Protein AF-A0A7X7LDG8-F1 (afdb_monomer)

Nearest PDB structures (foldseek):
  4qdj-assembly1_A  TM=3.903E-01  e=1.400E+00  Synechocystis sp. PCC 6803 substr. Kazusa
  4qdk-assembly2_B-2  TM=3.865E-01  e=1.494E+00  Synechocystis sp. PCC 6803 substr. Kazusa
  7d8u-assembly2_B  TM=3.792E-01  e=1.494E+00  African swine fever virus
  5krv-assembly1_A  TM=4.717E-01  e=3.949E+00  Vibrio vulnificus CMCP6
  3ann-assembly1_A  TM=4.545E-01  e=9.785E+00  Escherichia coli K-12

Sequence (141 aa):
MTSRERILAALNHRQPDRVPVDVGTQASQFCSPETFDELYAPYYRRLTGWIHAHTGWRTFKHSCGAVEPLITRFITAGFDVLNPVQCSAAGMEPRMLKQRYGDRLTFWGGGFVFNAVHNVQATTPVENIVAMIDAVKEFNA

Foldseek 3Di:
DDPVVQVVCVVVVHHGPDDPDQQADQEGGPDDLVCCVPPPLVVLLVVLVVCVVPHPDAAEDEHDADCVVCVVSCLVSNHAEYPAQPCSGPPSPPVVCCVPCVVRHHHHHDDDDLDDDPDDPPPNDVVVVVVSVVVVVVVVD

Solvent-accessible surface area (backbone atoms only — not comparable to full-atom values): 8186 Å² total; per-residue (Å²): 122,54,79,68,51,32,55,53,26,51,78,67,79,36,90,44,93,68,75,90,60,59,48,27,35,62,74,40,49,76,59,55,66,64,56,41,55,72,74,44,38,63,59,41,31,56,51,36,49,50,44,53,74,76,41,96,63,83,42,68,44,64,32,49,30,10,41,55,91,43,47,69,55,43,43,75,21,50,30,43,28,40,26,50,40,38,52,88,14,46,78,35,47,64,69,60,50,45,73,76,39,48,93,65,34,46,82,43,72,56,74,88,75,91,62,74,89,86,60,78,54,95,81,59,61,67,64,61,58,50,51,53,53,51,54,55,52,60,76,74,108

pLDDT: mean 82.65, std 14.96, range [44.28, 98.12]

Secondary structure (DSSP, 8-state):
--HHHHHHHHHTT---S------B-SSSBSS-HHHHHHHTHHHHHHHHHHHHHH-S---EEE--S--HHHHHHHHHTT--EEE---TTSTT--HHHHHHHHTTT-EE-------S-SS---TTS-HHHHHHHHHHHHHHT-

Structure (mmCIF, N/CA/C/O backbone):
data_AF-A0A7X7LDG8-F1
#
_entry.id   AF-A0A7X7LDG8-F1
#
loop_
_atom_site.group_PDB
_atom_site.id
_atom_site.type_symbol
_atom_site.label_atom_id
_atom_site.label_alt_id
_atom_site.label_comp_id
_atom_site.label_asym_id
_atom_site.label_entity_id
_atom_site.label_seq_id
_atom_site.pdbx_PDB_ins_code
_atom_site.Cartn_x
_atom_site.Cartn_y
_atom_site.Cartn_z
_atom_site.occupancy
_atom_site.B_iso_or_equiv
_atom_site.auth_seq_id
_atom_site.auth_comp_id
_atom_site.auth_asym_id
_atom_site.auth_atom_id
_atom_site.pdbx_PDB_model_num
ATOM 1 N N . MET A 1 1 ? -11.843 19.856 -8.883 1.00 72.25 1 MET A N 1
ATOM 2 C CA . MET A 1 1 ? -11.290 19.650 -10.235 1.00 72.25 1 MET A CA 1
ATOM 3 C C . MET A 1 1 ? -11.960 18.457 -10.910 1.00 72.25 1 MET A C 1
ATOM 5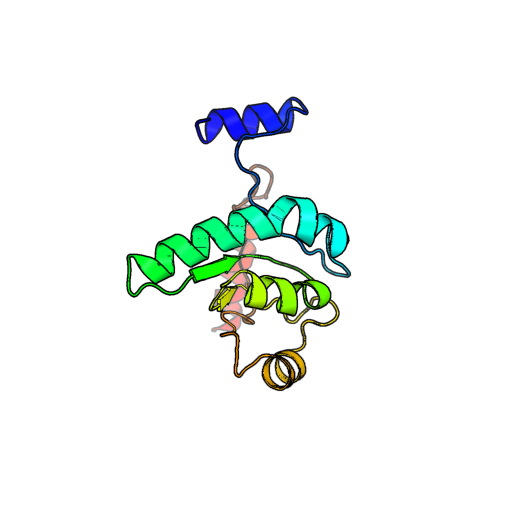 O O . MET A 1 1 ? -12.351 17.502 -10.240 1.00 72.25 1 MET A O 1
ATOM 9 N N . THR A 1 2 ? -12.101 18.487 -12.230 1.00 62.66 2 THR A N 1
ATOM 10 C CA . THR A 1 2 ? -12.438 17.331 -13.078 1.00 62.66 2 THR A CA 1
ATOM 11 C C . THR A 1 2 ? -11.206 16.443 -13.310 1.00 62.66 2 THR A C 1
ATOM 13 O O . THR A 1 2 ? -10.077 16.845 -13.028 1.00 62.66 2 THR A O 1
ATOM 16 N N . SER A 1 3 ? -11.376 15.217 -13.823 1.00 44.28 3 SER A N 1
ATOM 17 C CA . SER A 1 3 ? -10.234 14.324 -14.112 1.00 44.28 3 SER A CA 1
ATOM 18 C C . SER A 1 3 ? -9.238 14.941 -15.104 1.00 44.28 3 SER A C 1
ATOM 20 O O . SER A 1 3 ? -8.031 14.818 -14.915 1.00 44.28 3 SER A O 1
ATOM 22 N N . ARG A 1 4 ? -9.731 15.682 -16.109 1.00 50.16 4 ARG A N 1
ATOM 23 C CA . ARG A 1 4 ? -8.894 16.418 -17.069 1.00 50.16 4 ARG A CA 1
ATOM 24 C C . ARG A 1 4 ? -8.129 17.563 -16.403 1.00 50.16 4 ARG A C 1
ATOM 26 O O . ARG A 1 4 ? -6.939 17.725 -16.647 1.00 50.16 4 ARG A O 1
ATOM 33 N N . GLU A 1 5 ? -8.788 18.328 -15.534 1.00 59.81 5 GLU A N 1
ATOM 34 C CA . GLU A 1 5 ? -8.156 19.424 -14.784 1.00 59.81 5 GLU A CA 1
ATOM 35 C C . GLU A 1 5 ? -7.034 18.940 -13.862 1.00 59.81 5 GLU A C 1
ATOM 37 O O . GLU A 1 5 ? -6.018 19.617 -13.748 1.00 59.81 5 GLU A O 1
ATOM 42 N N . ARG A 1 6 ? -7.173 17.757 -13.249 1.00 65.38 6 ARG A N 1
ATOM 43 C CA . ARG A 1 6 ? -6.124 17.172 -12.396 1.00 65.38 6 ARG A CA 1
ATOM 44 C C . ARG A 1 6 ? -4.859 16.818 -13.175 1.00 65.38 6 ARG A C 1
ATOM 46 O O . ARG A 1 6 ? -3.767 17.145 -12.722 1.00 65.38 6 ARG A O 1
ATOM 53 N N . ILE A 1 7 ? -5.001 16.188 -14.346 1.00 46.97 7 ILE A N 1
ATOM 54 C CA . ILE A 1 7 ? -3.861 15.849 -15.218 1.00 46.97 7 ILE A CA 1
ATOM 55 C C . ILE A 1 7 ? -3.150 17.130 -15.665 1.00 46.97 7 ILE A C 1
ATOM 57 O O . ILE A 1 7 ? -1.929 17.228 -15.585 1.00 46.97 7 ILE A O 1
ATOM 61 N N . LEU A 1 8 ? -3.919 18.143 -16.071 1.00 50.56 8 LEU A N 1
ATOM 62 C CA . LEU A 1 8 ? -3.365 19.434 -16.468 1.00 50.56 8 LEU A CA 1
ATOM 63 C C . LEU A 1 8 ? -2.687 20.160 -15.300 1.00 50.56 8 LEU A C 1
ATOM 65 O O . LEU A 1 8 ? -1.651 20.780 -15.510 1.00 50.56 8 LEU A O 1
ATOM 69 N N . ALA A 1 9 ? -3.219 20.080 -14.079 1.00 62.66 9 ALA A N 1
ATOM 70 C CA . ALA A 1 9 ? -2.573 20.653 -12.900 1.00 62.66 9 ALA A CA 1
ATOM 71 C C . ALA A 1 9 ? -1.204 20.000 -12.644 1.00 62.66 9 ALA A C 1
ATOM 73 O O . ALA A 1 9 ? -0.210 20.718 -12.550 1.00 62.66 9 ALA A O 1
ATOM 74 N N . ALA A 1 10 ? -1.137 18.663 -12.644 1.00 51.12 10 ALA A N 1
ATOM 75 C CA . ALA A 1 10 ? 0.105 17.919 -12.439 1.00 51.12 10 ALA A CA 1
ATOM 76 C C . ALA A 1 10 ? 1.168 18.229 -13.512 1.00 51.12 10 ALA A C 1
ATOM 78 O O . ALA A 1 10 ? 2.310 18.526 -13.167 1.00 51.12 10 ALA A O 1
ATOM 79 N N . LEU A 1 11 ? 0.789 18.240 -14.798 1.00 46.72 11 LEU A N 1
ATOM 80 C CA . LEU A 1 11 ? 1.694 18.576 -15.911 1.00 46.72 11 LEU A CA 1
ATOM 81 C C . LEU A 1 11 ? 2.220 20.015 -15.849 1.00 46.72 11 LEU A C 1
ATOM 83 O O . LEU A 1 11 ? 3.314 20.292 -16.322 1.00 46.72 11 LEU A O 1
ATOM 87 N N . ASN A 1 12 ? 1.451 20.929 -15.258 1.00 69.81 12 ASN A N 1
ATOM 88 C CA . ASN A 1 12 ? 1.849 22.323 -15.070 1.00 69.81 12 ASN A CA 1
ATOM 89 C C . ASN A 1 12 ? 2.511 22.577 -13.704 1.00 69.81 12 ASN A C 1
ATOM 91 O O . ASN A 1 12 ? 2.566 23.728 -13.269 1.00 69.81 12 ASN A O 1
ATOM 95 N N . HIS A 1 13 ? 2.974 21.529 -13.015 1.00 68.31 13 HIS A N 1
ATOM 96 C CA . HIS A 1 13 ? 3.605 21.609 -11.692 1.00 68.31 13 HIS A CA 1
ATOM 97 C C . HIS A 1 13 ? 2.741 22.317 -10.628 1.00 68.31 13 HIS A C 1
ATOM 99 O O . HIS A 1 13 ? 3.255 22.988 -9.735 1.00 68.31 13 HIS A O 1
ATOM 105 N N . ARG A 1 14 ? 1.412 22.171 -10.707 1.00 69.00 14 ARG A N 1
ATOM 106 C CA . ARG A 1 14 ? 0.447 22.676 -9.715 1.00 69.00 14 ARG A CA 1
ATOM 107 C C . ARG A 1 14 ? -0.183 21.507 -8.963 1.00 69.00 14 ARG A C 1
ATOM 109 O O . ARG A 1 14 ? -0.486 20.474 -9.556 1.00 69.00 14 ARG A O 1
ATOM 116 N N . GLN A 1 15 ? -0.419 21.675 -7.663 1.00 58.84 15 GLN A N 1
ATOM 117 C CA . GLN A 1 15 ? -0.983 20.620 -6.820 1.00 58.84 15 GLN A CA 1
ATOM 118 C C . GLN A 1 15 ? -2.449 20.329 -7.211 1.00 58.84 15 GLN A C 1
ATOM 120 O O . GLN A 1 15 ? -3.281 21.240 -7.152 1.00 58.84 15 GLN A O 1
ATOM 125 N N . PRO A 1 16 ? -2.796 19.095 -7.627 1.00 64.44 16 PRO A N 1
ATOM 126 C CA . PRO A 1 16 ? -4.179 18.732 -7.913 1.00 64.44 16 PRO A CA 1
ATOM 127 C C . PRO A 1 16 ? -4.991 18.578 -6.618 1.00 64.44 16 PRO A C 1
ATOM 129 O O . PRO A 1 16 ? -4.453 18.263 -5.559 1.00 64.44 16 PRO A O 1
ATOM 132 N N . ASP A 1 17 ? -6.314 18.729 -6.711 1.00 65.50 17 ASP A N 1
ATOM 133 C CA . ASP A 1 17 ? -7.249 18.569 -5.580 1.00 65.50 17 ASP A CA 1
ATOM 134 C C . ASP A 1 17 ? -7.370 17.116 -5.074 1.00 65.50 17 ASP A C 1
ATOM 136 O O . ASP A 1 17 ? -7.965 16.868 -4.026 1.00 65.50 17 ASP A O 1
ATOM 140 N N . ARG A 1 18 ? -6.844 16.149 -5.837 1.00 50.69 18 ARG A N 1
ATOM 141 C CA . ARG A 1 18 ? -6.688 14.742 -5.461 1.00 50.69 18 ARG A CA 1
ATOM 142 C C . ARG A 1 18 ? -5.426 14.190 -6.109 1.00 50.69 18 ARG A C 1
ATOM 144 O O . ARG A 1 18 ? -5.253 14.306 -7.320 1.00 50.69 18 ARG A O 1
ATOM 151 N N . VAL A 1 19 ? -4.598 13.532 -5.311 1.00 53.19 19 VAL A N 1
ATOM 152 C CA . VAL A 1 19 ? -3.467 12.731 -5.783 1.00 53.19 19 VAL A CA 1
ATOM 153 C C . VAL A 1 19 ? -3.908 11.264 -5.721 1.00 53.19 19 VAL A C 1
ATOM 155 O O . VAL A 1 19 ? -4.391 10.841 -4.670 1.00 53.19 19 VAL A O 1
ATOM 158 N N . PRO A 1 20 ? -3.829 10.473 -6.804 1.00 51.34 20 PRO A N 1
ATOM 159 C CA . PRO A 1 20 ? -3.872 9.021 -6.681 1.00 51.34 20 PRO A CA 1
ATOM 160 C C . PRO A 1 20 ? -2.569 8.588 -6.000 1.00 51.34 20 PRO A C 1
ATOM 162 O O . PRO A 1 20 ? -1.493 8.723 -6.573 1.00 51.34 20 PRO A O 1
ATOM 165 N N . VAL A 1 21 ? -2.657 8.183 -4.733 1.00 67.19 21 VAL A N 1
ATOM 166 C CA . VAL A 1 21 ? -1.469 7.997 -3.889 1.00 67.19 21 VAL A CA 1
ATOM 167 C C . VAL A 1 21 ? -1.128 6.518 -3.786 1.00 67.19 21 VAL A C 1
ATOM 169 O O . VAL A 1 21 ? -1.520 5.853 -2.822 1.00 67.19 21 VAL A O 1
ATOM 172 N N . ASP A 1 22 ? -0.369 6.010 -4.749 1.00 82.44 22 ASP A N 1
ATOM 173 C CA . ASP A 1 22 ? 0.610 4.991 -4.382 1.00 82.44 22 ASP A CA 1
ATOM 174 C C . ASP A 1 22 ? 1.610 5.651 -3.433 1.00 82.44 22 ASP A C 1
ATOM 176 O O . ASP A 1 22 ? 2.031 6.785 -3.653 1.00 82.44 22 ASP A O 1
ATOM 180 N N . VAL A 1 23 ? 1.933 4.972 -2.336 1.00 86.81 23 VAL A N 1
ATOM 181 C CA . VAL A 1 23 ? 2.879 5.445 -1.313 1.00 86.81 23 VAL A CA 1
ATOM 182 C C . VAL A 1 23 ? 4.151 4.597 -1.278 1.00 86.81 23 VAL A C 1
ATOM 184 O O . VAL A 1 23 ? 4.966 4.790 -0.382 1.00 86.81 23 VAL A O 1
ATOM 187 N N . GLY A 1 24 ? 4.337 3.686 -2.240 1.00 87.56 24 GLY A N 1
ATOM 188 C CA . GLY A 1 24 ? 5.456 2.748 -2.299 1.00 87.56 24 GLY A CA 1
ATOM 189 C C . GLY A 1 24 ? 6.137 2.666 -3.666 1.00 87.56 24 GLY A C 1
ATOM 190 O O . GLY A 1 24 ? 5.510 2.774 -4.715 1.00 87.56 24 GLY A O 1
ATOM 191 N N . THR A 1 25 ? 7.440 2.406 -3.628 1.00 88.69 25 THR A N 1
ATOM 192 C CA . THR A 1 25 ? 8.306 1.991 -4.744 1.00 88.69 25 THR A CA 1
ATOM 193 C C . THR A 1 25 ? 8.696 0.524 -4.574 1.00 88.69 25 THR A C 1
ATOM 195 O O . THR A 1 25 ? 8.286 -0.120 -3.615 1.00 88.69 25 THR A O 1
ATOM 198 N N . GLN A 1 26 ? 9.550 -0.022 -5.441 1.00 89.31 26 GLN A N 1
ATOM 199 C CA . GLN A 1 26 ? 10.058 -1.385 -5.258 1.00 89.31 26 GLN A CA 1
ATOM 200 C C . GLN A 1 26 ? 10.821 -1.585 -3.931 1.00 89.31 26 GLN A C 1
ATOM 202 O O . GLN A 1 26 ? 10.777 -2.678 -3.368 1.00 89.31 26 GLN A O 1
ATOM 207 N N . ALA A 1 27 ? 11.518 -0.554 -3.439 1.00 92.81 27 ALA A N 1
ATOM 208 C CA . ALA A 1 27 ? 12.456 -0.672 -2.318 1.00 92.81 27 ALA A CA 1
ATOM 209 C C . ALA A 1 27 ? 12.029 0.086 -1.050 1.00 92.81 27 ALA A C 1
ATOM 211 O O . ALA A 1 27 ? 12.421 -0.298 0.048 1.00 92.81 27 ALA A O 1
ATOM 212 N N . SER A 1 28 ? 11.242 1.157 -1.176 1.00 92.25 28 SER A N 1
ATOM 213 C CA . SER A 1 28 ? 10.790 1.959 -0.033 1.00 92.25 28 SER A CA 1
ATOM 214 C C . SER A 1 28 ? 9.476 2.690 -0.297 1.00 92.25 28 SER A C 1
ATOM 216 O O . SER A 1 28 ? 9.017 2.805 -1.429 1.00 92.25 28 SER A O 1
ATOM 218 N N . GLN A 1 29 ? 8.925 3.283 0.751 1.00 90.00 29 GLN A N 1
ATOM 219 C CA . GLN A 1 29 ? 7.865 4.289 0.690 1.00 90.00 29 GLN A CA 1
ATOM 220 C C . GLN A 1 29 ? 8.310 5.609 0.021 1.00 90.00 29 GLN A C 1
ATOM 222 O O . GLN A 1 29 ? 9.492 5.957 0.072 1.00 90.00 29 GLN A O 1
ATOM 227 N N . PHE A 1 30 ? 7.368 6.351 -0.580 1.00 86.00 30 PHE A N 1
ATOM 228 C CA . PHE A 1 30 ? 7.602 7.672 -1.201 1.00 86.00 30 PHE A CA 1
ATOM 229 C C . PHE A 1 30 ? 7.723 8.817 -0.195 1.00 86.00 30 PHE A C 1
ATOM 231 O O . PHE A 1 30 ? 8.314 9.851 -0.499 1.00 86.00 30 PHE A O 1
ATOM 238 N N . CYS A 1 31 ? 7.129 8.662 0.983 1.00 82.62 31 CYS A N 1
ATOM 239 C CA . CYS A 1 31 ? 7.191 9.647 2.048 1.00 82.62 31 CYS A CA 1
ATOM 240 C C . CYS A 1 31 ? 7.593 8.974 3.353 1.00 82.62 31 CYS A C 1
ATOM 242 O O . CYS A 1 31 ? 7.388 7.772 3.530 1.00 82.62 31 CYS A O 1
ATOM 244 N N . SER A 1 32 ? 8.140 9.753 4.283 1.00 88.88 32 SER A N 1
ATOM 245 C CA . SER A 1 32 ? 8.380 9.234 5.623 1.00 88.88 32 SER A CA 1
ATOM 246 C C . SER A 1 32 ? 7.048 8.892 6.308 1.00 88.88 32 SER A C 1
ATOM 248 O O . SER A 1 32 ? 5.994 9.427 5.929 1.00 88.88 32 SER A O 1
ATOM 250 N N . PRO A 1 33 ? 7.059 8.023 7.328 1.00 92.44 33 PRO A N 1
ATOM 251 C CA . PRO A 1 33 ? 5.847 7.714 8.069 1.00 92.44 33 PRO A CA 1
ATOM 252 C C . PRO A 1 33 ? 5.257 8.941 8.782 1.00 92.44 33 PRO A C 1
ATOM 254 O O . PRO A 1 33 ? 4.041 9.059 8.884 1.00 92.44 33 PRO A O 1
ATOM 257 N N . GLU A 1 34 ? 6.094 9.890 9.198 1.00 91.88 34 GLU A N 1
ATOM 258 C CA . GLU A 1 34 ? 5.680 11.159 9.812 1.00 91.88 34 GLU A CA 1
ATOM 259 C C . GLU A 1 34 ? 4.965 12.047 8.788 1.00 91.88 34 GLU A C 1
ATOM 261 O O . GLU A 1 34 ? 3.876 12.550 9.048 1.00 91.88 34 GLU A O 1
ATOM 266 N N . THR A 1 35 ? 5.511 12.147 7.570 1.00 86.31 35 THR A N 1
ATOM 267 C CA . THR A 1 35 ? 4.843 12.853 6.465 1.00 86.31 35 THR A CA 1
ATOM 268 C C . THR A 1 35 ? 3.489 12.211 6.143 1.00 86.31 35 THR A C 1
ATOM 270 O O . THR A 1 35 ? 2.520 12.909 5.835 1.00 86.31 35 THR A O 1
ATOM 273 N N . PHE A 1 36 ? 3.390 10.878 6.232 1.00 89.81 36 PHE A N 1
ATOM 274 C CA . PHE A 1 36 ? 2.112 10.185 6.083 1.00 89.81 36 PHE A CA 1
ATOM 275 C C . PHE A 1 36 ? 1.106 10.600 7.165 1.00 89.81 36 PHE A C 1
ATOM 277 O O . PHE A 1 36 ? -0.058 10.885 6.860 1.00 89.81 36 PHE A O 1
ATOM 284 N N . ASP A 1 37 ? 1.558 10.635 8.418 1.00 89.62 37 ASP A N 1
ATOM 285 C CA . ASP A 1 37 ? 0.741 10.974 9.581 1.00 89.62 37 ASP A CA 1
ATOM 286 C C . ASP A 1 37 ? 0.224 12.417 9.536 1.00 89.62 37 ASP A C 1
ATOM 288 O O . ASP A 1 37 ? -0.920 12.660 9.924 1.00 89.62 37 ASP A O 1
ATOM 292 N N . GLU A 1 38 ? 1.025 13.349 9.022 1.00 84.06 38 GLU A N 1
ATOM 293 C CA . GLU A 1 38 ? 0.662 14.763 8.898 1.00 84.06 38 GLU A CA 1
ATOM 294 C C . GLU A 1 38 ? -0.265 15.031 7.708 1.00 84.06 38 GLU A C 1
ATOM 296 O O . GLU A 1 38 ? -1.290 15.702 7.848 1.00 84.06 38 GLU A O 1
ATOM 301 N N . LEU A 1 39 ? 0.075 14.504 6.527 1.00 81.62 39 LEU A N 1
ATOM 302 C CA . LEU A 1 39 ? -0.572 14.918 5.280 1.00 81.62 39 LEU A CA 1
ATOM 303 C C . LEU A 1 39 ? -1.729 14.016 4.852 1.00 81.62 39 LEU A C 1
ATOM 305 O O . LEU A 1 39 ? -2.664 14.497 4.213 1.00 81.62 39 LEU A O 1
ATOM 309 N N . TYR A 1 40 ? -1.690 12.721 5.176 1.00 85.62 40 TYR A N 1
ATOM 310 C CA . TYR A 1 40 ? -2.629 11.737 4.620 1.00 85.62 40 TYR A CA 1
ATOM 311 C C . TYR A 1 40 ? -3.551 11.138 5.679 1.00 85.62 40 TYR A C 1
ATOM 313 O O . TYR A 1 40 ? -4.772 11.088 5.490 1.00 85.62 40 TYR A O 1
ATOM 321 N N . ALA A 1 41 ? -2.994 10.709 6.813 1.00 89.88 41 ALA A N 1
ATOM 322 C CA . ALA A 1 41 ? -3.738 9.997 7.847 1.00 89.88 41 ALA A CA 1
ATOM 323 C C . ALA A 1 41 ? -4.983 10.744 8.382 1.00 89.88 41 ALA A C 1
ATOM 325 O O . ALA A 1 41 ? -6.003 10.077 8.585 1.00 89.88 41 ALA A O 1
ATOM 326 N N . PRO A 1 42 ? -4.990 12.083 8.582 1.00 87.19 42 PRO A N 1
ATOM 327 C CA . PRO A 1 42 ? -6.165 12.791 9.096 1.00 87.19 42 PRO A CA 1
ATOM 328 C C . PRO A 1 42 ? -7.360 12.711 8.139 1.00 87.19 42 PRO A C 1
ATOM 330 O O . PRO A 1 42 ? -8.496 12.485 8.561 1.00 87.19 42 PRO A O 1
ATOM 333 N N . TYR A 1 43 ? -7.101 12.829 6.835 1.00 87.44 43 TYR A N 1
ATOM 334 C CA . TYR A 1 43 ? -8.135 12.753 5.805 1.00 87.44 43 TYR A CA 1
ATOM 335 C C . TYR A 1 43 ? -8.649 11.329 5.627 1.00 87.44 43 TYR A C 1
ATOM 337 O O . TYR A 1 43 ? -9.859 11.129 5.508 1.00 87.44 43 TYR A O 1
ATOM 345 N N . TYR A 1 44 ? -7.752 10.339 5.660 1.00 92.06 44 TYR A N 1
ATOM 346 C CA . TYR A 1 44 ? -8.150 8.936 5.598 1.00 92.06 44 TYR A CA 1
ATOM 347 C C . TYR A 1 44 ? -9.025 8.544 6.783 1.00 92.06 44 TYR A C 1
ATOM 349 O O . TYR A 1 44 ? -10.111 8.031 6.544 1.00 92.06 44 TYR A O 1
ATOM 357 N N . ARG A 1 45 ? -8.644 8.890 8.022 1.00 93.88 45 ARG A N 1
ATOM 358 C CA . ARG A 1 45 ? -9.469 8.629 9.219 1.00 93.88 45 ARG A CA 1
ATOM 359 C C . ARG A 1 45 ? -10.858 9.244 9.121 1.00 93.88 45 ARG A C 1
ATOM 361 O O . ARG A 1 45 ? -11.843 8.607 9.476 1.00 93.88 45 ARG A O 1
ATOM 368 N N . ARG A 1 46 ? -10.948 10.488 8.639 1.00 85.62 46 ARG A N 1
ATOM 369 C CA . ARG A 1 46 ? -12.238 11.160 8.457 1.00 85.62 46 ARG A CA 1
ATOM 370 C C . ARG A 1 46 ? -13.110 10.426 7.436 1.00 85.62 46 ARG A C 1
ATOM 372 O O . ARG A 1 46 ? -14.309 10.288 7.658 1.00 85.62 46 ARG A O 1
ATOM 379 N N . LEU A 1 47 ? -12.520 9.974 6.330 1.00 89.50 47 LEU A N 1
ATOM 380 C CA . LEU A 1 47 ? -13.233 9.276 5.261 1.00 89.50 47 LEU A CA 1
ATOM 381 C C . LEU A 1 47 ? -13.692 7.878 5.691 1.00 89.50 47 LEU A C 1
ATOM 383 O O . LEU A 1 47 ? -14.878 7.576 5.593 1.00 89.50 47 LEU A O 1
ATOM 387 N N . THR A 1 48 ? -12.769 7.039 6.161 1.00 92.62 48 THR A N 1
ATOM 388 C CA . THR A 1 48 ? -13.061 5.664 6.597 1.00 92.62 48 THR A CA 1
ATOM 389 C C . THR A 1 48 ? -14.035 5.670 7.768 1.00 92.62 48 THR A C 1
ATOM 391 O O . THR A 1 48 ? -15.049 4.982 7.713 1.00 92.62 48 THR A O 1
ATOM 394 N N . GLY A 1 49 ? -13.813 6.541 8.759 1.00 93.44 49 GLY A N 1
ATOM 395 C CA . GLY A 1 49 ? -14.695 6.697 9.911 1.00 93.44 49 GLY A CA 1
ATOM 396 C C . GLY A 1 49 ? -16.109 7.117 9.515 1.00 93.44 49 GLY A C 1
ATOM 397 O O . GLY A 1 49 ? -17.077 6.563 10.031 1.00 93.44 49 GLY A O 1
ATOM 398 N N . TRP A 1 50 ? -16.258 8.037 8.555 1.00 95.00 50 TRP A N 1
ATOM 399 C CA . TRP A 1 50 ? -17.581 8.381 8.033 1.00 95.00 50 TRP A CA 1
ATOM 400 C C . TRP A 1 50 ? -18.237 7.185 7.332 1.00 95.00 50 TRP A C 1
ATOM 402 O O . TRP A 1 50 ? -19.392 6.885 7.620 1.00 95.00 50 TRP A O 1
ATOM 412 N N . ILE A 1 51 ? -17.514 6.470 6.463 1.00 85.44 51 ILE A N 1
ATOM 413 C CA . ILE A 1 51 ? -18.049 5.297 5.750 1.00 85.44 51 ILE A CA 1
ATOM 414 C C . ILE A 1 51 ? -18.524 4.237 6.745 1.00 85.44 51 ILE A C 1
ATOM 416 O O . ILE A 1 51 ? -19.649 3.760 6.626 1.00 85.44 51 ILE A O 1
ATOM 420 N N . HIS A 1 52 ? -17.710 3.906 7.745 1.00 97.06 52 HIS A N 1
ATOM 421 C CA . HIS A 1 52 ? -18.046 2.900 8.752 1.00 97.06 52 HIS A CA 1
ATOM 422 C C . HIS A 1 52 ? -19.198 3.323 9.666 1.00 97.06 52 HIS A C 1
ATOM 424 O O . HIS A 1 52 ? -19.976 2.476 10.091 1.00 97.06 52 HIS A O 1
ATOM 430 N N . ALA A 1 53 ? -19.336 4.619 9.959 1.00 96.94 53 ALA A N 1
ATOM 431 C CA . ALA A 1 53 ? -20.430 5.123 10.788 1.00 96.94 53 ALA A CA 1
ATOM 432 C C . ALA A 1 53 ? -21.784 5.153 10.057 1.00 96.94 53 ALA A C 1
ATOM 434 O O . ALA A 1 53 ? -22.825 5.112 10.707 1.00 96.94 53 ALA A O 1
ATOM 435 N N . HIS A 1 54 ? -21.784 5.238 8.724 1.00 95.62 54 HIS A N 1
ATOM 436 C CA . HIS A 1 54 ? -23.004 5.440 7.930 1.00 95.62 54 HIS A CA 1
ATOM 437 C C . HIS A 1 54 ? -23.348 4.255 7.021 1.00 95.62 54 HIS A C 1
ATOM 439 O O . HIS A 1 54 ? -24.420 4.234 6.418 1.00 95.62 54 HIS A O 1
ATOM 445 N N . THR A 1 55 ? -22.454 3.276 6.887 1.00 94.00 55 THR A N 1
ATOM 446 C CA . THR A 1 55 ? -22.620 2.134 5.984 1.00 94.00 55 THR A CA 1
ATOM 447 C C . THR A 1 55 ? -22.023 0.866 6.594 1.00 94.00 55 THR A C 1
ATOM 449 O O . THR A 1 55 ? -21.138 0.926 7.441 1.00 94.00 55 THR A O 1
ATOM 452 N N . GLY A 1 56 ? -22.447 -0.300 6.105 1.00 91.62 56 GLY A N 1
ATOM 453 C CA . GLY A 1 56 ? -21.783 -1.577 6.399 1.00 91.62 56 GLY A CA 1
ATOM 454 C C . GLY A 1 56 ? -20.578 -1.876 5.497 1.00 91.62 56 GLY A C 1
ATOM 455 O O . GLY A 1 56 ? -20.160 -3.030 5.410 1.00 91.62 56 GLY A O 1
ATOM 456 N N . TRP A 1 57 ? -20.071 -0.894 4.743 1.00 93.50 57 TRP A N 1
ATOM 457 C CA . TRP A 1 57 ? -19.034 -1.127 3.740 1.00 93.50 57 TRP A CA 1
ATOM 458 C C . TRP A 1 57 ? -17.647 -1.250 4.361 1.00 93.50 57 TRP A C 1
ATOM 460 O O . TRP A 1 57 ? -17.293 -0.545 5.303 1.00 93.50 57 TRP A O 1
ATOM 470 N N . ARG A 1 58 ? -16.834 -2.124 3.765 1.00 93.69 58 ARG A N 1
ATOM 471 C CA . ARG A 1 58 ? -15.400 -2.218 4.037 1.00 93.69 58 ARG A CA 1
ATOM 472 C C . ARG A 1 58 ? -14.639 -1.261 3.131 1.00 93.69 58 ARG A C 1
ATOM 474 O O . ARG A 1 58 ? -15.009 -1.060 1.976 1.00 93.69 58 ARG A O 1
ATOM 481 N N . THR A 1 59 ? -13.560 -0.694 3.648 1.00 91.69 59 THR A N 1
ATOM 482 C CA . THR A 1 59 ? -12.685 0.226 2.923 1.00 91.69 59 THR A CA 1
ATOM 483 C C . THR A 1 59 ? -11.361 -0.451 2.598 1.00 91.69 59 THR A C 1
ATOM 485 O O . THR A 1 59 ? -10.820 -1.213 3.400 1.00 91.69 59 THR A O 1
ATOM 488 N N . PHE A 1 60 ? -10.817 -0.173 1.415 1.00 93.00 60 PHE A N 1
ATOM 489 C CA . PHE A 1 60 ? -9.513 -0.688 1.016 1.00 93.00 60 PHE A CA 1
ATOM 490 C C . PHE A 1 60 ? -8.550 0.451 0.695 1.00 93.00 60 PHE A C 1
ATOM 492 O O . PHE A 1 60 ? -8.924 1.437 0.056 1.00 93.00 60 PHE A O 1
ATOM 499 N N . LYS A 1 61 ? -7.296 0.312 1.131 1.00 92.88 61 LYS A N 1
ATOM 500 C CA . LYS A 1 61 ? -6.197 1.175 0.708 1.00 92.88 61 LYS A CA 1
ATOM 501 C C . LYS A 1 61 ? -5.552 0.551 -0.515 1.00 92.88 61 LYS A C 1
ATOM 503 O O . LYS A 1 61 ? -4.983 -0.535 -0.421 1.00 92.88 61 LYS A O 1
ATOM 508 N N . HIS A 1 62 ? -5.619 1.262 -1.639 1.00 91.50 62 HIS A N 1
ATOM 509 C CA . HIS A 1 62 ? -4.774 0.942 -2.777 1.00 91.50 62 HIS A CA 1
ATOM 510 C C . HIS A 1 62 ? -3.368 1.525 -2.583 1.00 91.50 62 HIS A C 1
ATOM 512 O O . HIS A 1 62 ? -3.258 2.732 -2.334 1.00 91.50 62 HIS A O 1
ATOM 518 N N . SER A 1 63 ? -2.324 0.700 -2.661 1.00 91.12 63 SER A N 1
ATOM 519 C CA . SER A 1 63 ? -0.948 1.151 -2.878 1.00 91.12 63 SER A CA 1
ATOM 520 C C . SER A 1 63 ? -0.064 0.028 -3.408 1.00 91.12 63 SER A C 1
ATOM 522 O O . SER A 1 63 ? 0.101 -0.992 -2.739 1.00 91.12 63 SER A O 1
ATOM 524 N N . CYS A 1 64 ? 0.589 0.262 -4.541 1.00 89.62 64 CYS A N 1
ATOM 525 C CA . CYS A 1 64 ? 1.722 -0.551 -4.976 1.00 89.62 64 CYS A CA 1
ATOM 526 C C . CYS A 1 64 ? 2.969 -0.312 -4.096 1.00 89.62 64 CYS A C 1
ATOM 528 O O . CYS A 1 64 ? 3.039 0.652 -3.323 1.00 89.62 64 CYS A O 1
ATOM 530 N N . GLY A 1 65 ? 3.960 -1.195 -4.241 1.00 91.94 65 GLY A N 1
ATOM 531 C CA . GLY A 1 65 ? 5.304 -1.064 -3.677 1.00 91.94 65 GLY A CA 1
ATOM 532 C C . GLY A 1 65 ? 5.494 -1.514 -2.222 1.00 91.94 65 GLY A C 1
ATOM 533 O O . GLY A 1 65 ? 4.644 -2.156 -1.608 1.00 91.94 65 GLY A O 1
ATOM 534 N N . ALA A 1 66 ? 6.670 -1.181 -1.689 1.00 95.06 66 ALA A N 1
ATOM 535 C CA . ALA A 1 66 ? 7.157 -1.473 -0.349 1.00 95.06 66 ALA A CA 1
ATOM 536 C C . ALA A 1 66 ? 6.515 -0.518 0.664 1.00 95.06 66 ALA A C 1
ATOM 538 O O . ALA A 1 66 ? 7.021 0.575 0.928 1.00 95.06 66 ALA A O 1
ATOM 539 N N . VAL A 1 67 ? 5.367 -0.928 1.205 1.00 95.81 67 VAL A N 1
ATOM 540 C CA . VAL A 1 67 ? 4.527 -0.097 2.087 1.00 95.81 67 VAL A CA 1
ATOM 541 C C . VAL A 1 67 ? 4.412 -0.624 3.511 1.00 95.81 67 VAL A C 1
ATOM 543 O O . VAL A 1 67 ? 3.664 -0.061 4.309 1.00 95.81 67 VAL A O 1
ATOM 546 N N . GLU A 1 68 ? 5.148 -1.682 3.851 1.00 96.56 68 GLU A N 1
ATOM 547 C CA . GLU A 1 68 ? 5.124 -2.300 5.179 1.00 96.56 68 GLU A CA 1
ATOM 548 C C . GLU A 1 68 ? 5.242 -1.296 6.341 1.00 96.56 68 GLU A C 1
ATOM 550 O O . GLU A 1 68 ? 4.383 -1.347 7.234 1.00 96.56 68 GLU A O 1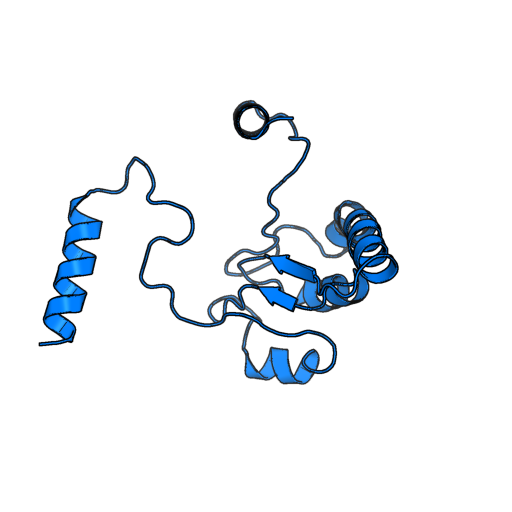
ATOM 555 N N . PRO A 1 69 ? 6.149 -0.293 6.297 1.00 96.00 69 PRO A N 1
ATOM 556 C CA . PRO A 1 69 ? 6.285 0.671 7.393 1.00 96.00 69 PRO A CA 1
ATOM 557 C C . PRO A 1 69 ? 5.032 1.537 7.630 1.00 96.00 69 PRO A C 1
ATOM 559 O O . PRO A 1 69 ? 4.864 2.133 8.702 1.00 96.00 69 PRO A O 1
ATOM 562 N N . LEU A 1 70 ? 4.126 1.601 6.649 1.00 96.19 70 LEU A N 1
ATOM 563 C CA . LEU A 1 70 ? 2.866 2.341 6.712 1.00 96.19 70 LEU A CA 1
ATOM 564 C C . LEU A 1 70 ? 1.660 1.455 7.051 1.00 96.19 70 LEU A C 1
ATOM 566 O O . LEU A 1 70 ? 0.596 1.990 7.354 1.00 96.19 70 LEU A O 1
ATOM 570 N N . ILE A 1 71 ? 1.786 0.123 7.078 1.00 97.00 71 ILE A N 1
ATOM 571 C CA . ILE A 1 71 ? 0.636 -0.779 7.273 1.00 97.00 71 ILE A CA 1
ATOM 572 C C . ILE A 1 71 ? -0.082 -0.516 8.602 1.00 97.00 71 ILE A C 1
ATOM 574 O O . ILE A 1 71 ? -1.307 -0.394 8.634 1.00 97.00 71 ILE A O 1
ATOM 578 N N . THR A 1 72 ? 0.658 -0.339 9.700 1.00 97.50 72 THR A N 1
ATOM 579 C CA . THR A 1 72 ? 0.062 0.018 11.002 1.00 97.50 72 THR A CA 1
ATOM 580 C C . THR A 1 72 ? -0.720 1.333 10.929 1.00 97.50 72 THR A C 1
ATOM 582 O O . THR A 1 72 ? -1.753 1.482 11.587 1.00 97.50 72 THR A O 1
ATOM 585 N N . ARG A 1 73 ? -0.269 2.280 10.100 1.00 96.69 73 ARG A N 1
ATOM 586 C CA . ARG A 1 73 ? -0.939 3.567 9.890 1.00 96.69 73 ARG A CA 1
ATOM 587 C C . ARG A 1 73 ? -2.185 3.409 9.038 1.00 96.69 73 ARG A C 1
ATOM 589 O O . ARG A 1 73 ? -3.179 4.050 9.349 1.00 96.69 73 ARG A O 1
ATOM 596 N N . PHE A 1 74 ? -2.187 2.520 8.043 1.00 97.19 74 PHE A N 1
ATOM 597 C CA . PHE A 1 74 ? -3.400 2.188 7.289 1.00 97.19 74 PHE A CA 1
ATOM 598 C C . PHE A 1 74 ? -4.473 1.581 8.195 1.00 97.19 74 PHE A C 1
ATOM 600 O O . PHE A 1 74 ? -5.616 2.032 8.169 1.00 97.19 74 PHE A O 1
ATOM 607 N N . ILE A 1 75 ? -4.089 0.633 9.055 1.00 98.00 75 ILE A N 1
ATOM 608 C CA . ILE A 1 75 ? -4.993 0.019 10.040 1.00 98.00 75 ILE A CA 1
ATOM 609 C C . ILE A 1 75 ? -5.549 1.092 10.981 1.00 98.00 75 ILE A C 1
ATOM 611 O O . ILE A 1 75 ? -6.757 1.222 11.146 1.00 98.00 75 ILE A O 1
ATOM 615 N N . THR A 1 76 ? -4.674 1.922 11.554 1.00 97.62 76 THR A N 1
ATOM 616 C CA . THR A 1 76 ? -5.079 3.022 12.453 1.00 97.62 76 THR A CA 1
ATOM 617 C C . THR A 1 76 ? -5.903 4.094 11.732 1.00 97.62 76 THR A C 1
ATOM 619 O O . THR A 1 76 ? -6.667 4.827 12.357 1.00 97.62 76 THR A O 1
ATOM 622 N N . ALA A 1 77 ? -5.748 4.215 10.415 1.00 96.38 77 ALA A N 1
ATOM 623 C CA . ALA A 1 77 ? -6.553 5.088 9.580 1.00 96.38 77 ALA A CA 1
ATOM 624 C C . ALA A 1 77 ? -7.920 4.488 9.225 1.00 96.38 77 ALA A C 1
ATOM 626 O O . ALA A 1 77 ? -8.691 5.161 8.553 1.00 96.38 77 ALA A O 1
ATOM 627 N N . GLY A 1 78 ? -8.236 3.270 9.673 1.00 96.75 78 GLY A N 1
ATOM 628 C CA . GLY A 1 78 ? -9.530 2.622 9.468 1.00 96.75 78 GLY A CA 1
ATOM 629 C C . GLY A 1 78 ? -9.649 1.845 8.159 1.00 96.75 78 GLY A C 1
ATOM 630 O O . GLY A 1 78 ? -10.761 1.551 7.747 1.00 96.75 78 GLY A O 1
ATOM 631 N N . PHE A 1 79 ? -8.549 1.518 7.476 1.00 97.75 79 PHE A N 1
ATOM 632 C CA . PHE A 1 79 ? -8.631 0.637 6.310 1.00 97.75 79 PHE A CA 1
ATOM 633 C C . PHE A 1 79 ? -8.794 -0.826 6.728 1.00 97.75 79 PHE A C 1
ATOM 635 O O . PHE A 1 79 ? -8.055 -1.320 7.577 1.00 97.75 79 PHE A O 1
ATOM 642 N N . ASP A 1 80 ? -9.731 -1.525 6.085 1.00 97.94 80 ASP A N 1
ATOM 643 C CA . ASP A 1 80 ? -10.021 -2.942 6.336 1.00 97.94 80 ASP A CA 1
ATOM 644 C C . ASP A 1 80 ? -9.201 -3.877 5.430 1.00 97.94 80 ASP A C 1
ATOM 646 O O . ASP A 1 80 ? -8.961 -5.041 5.767 1.00 97.94 80 ASP A O 1
ATOM 650 N N . VAL A 1 81 ? -8.785 -3.378 4.261 1.00 97.25 81 VAL A N 1
ATOM 651 C CA . VAL A 1 81 ? -8.100 -4.157 3.222 1.00 97.25 81 VAL A CA 1
ATOM 652 C C . VAL A 1 81 ? -6.899 -3.388 2.660 1.00 97.25 81 VAL A C 1
ATOM 654 O O . VAL A 1 81 ? -6.995 -2.186 2.414 1.00 97.25 81 VAL A O 1
ATOM 657 N N . LEU A 1 82 ? -5.784 -4.073 2.391 1.00 95.75 82 LEU A N 1
ATOM 658 C CA . LEU A 1 82 ? -4.682 -3.565 1.562 1.00 95.75 82 LEU A CA 1
ATOM 659 C C . LEU A 1 82 ? -4.696 -4.240 0.188 1.00 95.75 82 LEU A 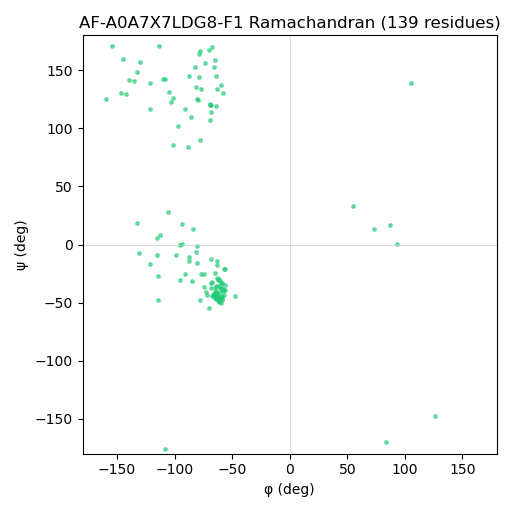C 1
ATOM 661 O O . LEU A 1 82 ? -4.757 -5.470 0.103 1.00 95.75 82 LEU A O 1
ATOM 665 N N . ASN A 1 83 ? -4.609 -3.435 -0.871 1.00 92.31 83 ASN A N 1
ATOM 666 C CA . ASN A 1 83 ? -4.551 -3.899 -2.252 1.00 92.31 83 ASN A CA 1
ATOM 667 C C . ASN A 1 83 ? -3.546 -3.083 -3.094 1.00 92.31 83 ASN A C 1
ATOM 669 O O . ASN A 1 83 ? -3.502 -1.872 -2.952 1.00 92.31 83 ASN A O 1
ATOM 673 N N . PRO A 1 84 ? -2.787 -3.690 -4.014 1.00 90.75 84 PRO A N 1
ATOM 674 C CA . PRO A 1 84 ? -2.429 -5.100 -4.010 1.00 90.75 84 PRO A CA 1
ATOM 675 C C . PRO A 1 84 ? -1.488 -5.418 -2.835 1.00 90.75 84 PRO A C 1
ATOM 677 O O . PRO A 1 84 ? -0.930 -4.531 -2.196 1.00 90.75 84 PRO A O 1
ATOM 680 N N . VAL A 1 85 ? -1.244 -6.704 -2.586 1.00 92.25 85 VAL A N 1
ATOM 681 C CA . VAL A 1 85 ? 0.027 -7.113 -1.972 1.00 92.25 85 VAL A CA 1
ATOM 682 C C . VAL A 1 85 ? 1.039 -7.285 -3.094 1.00 92.25 85 VAL A C 1
ATOM 684 O O . VAL A 1 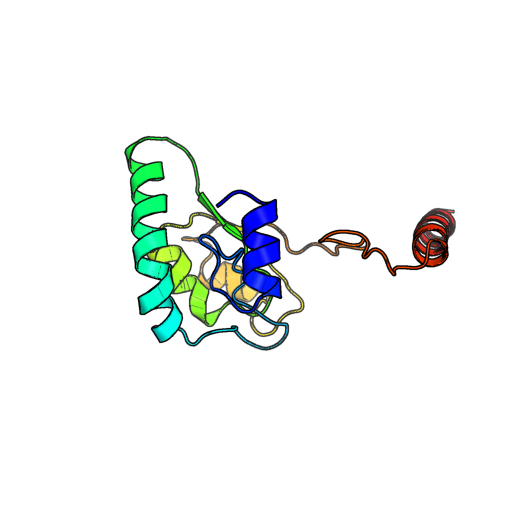85 ? 0.912 -8.207 -3.894 1.00 92.25 85 VAL A O 1
ATOM 68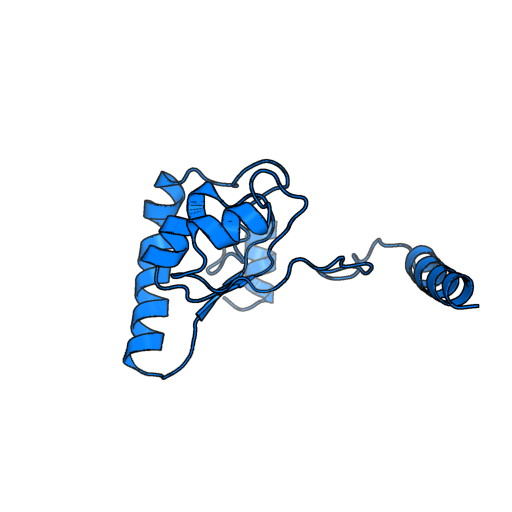7 N N . GLN A 1 86 ? 2.027 -6.398 -3.191 1.00 90.94 86 GLN A N 1
ATOM 688 C CA . GLN A 1 86 ? 3.114 -6.540 -4.160 1.00 90.94 86 GLN A CA 1
ATOM 689 C C . GLN A 1 86 ? 4.243 -7.374 -3.549 1.00 90.94 86 GLN A C 1
ATOM 691 O O . GLN A 1 86 ? 5.213 -6.832 -3.033 1.00 90.94 86 GLN A O 1
ATOM 696 N N . CYS A 1 87 ? 4.119 -8.700 -3.624 1.00 90.81 87 CYS A N 1
ATOM 697 C CA . CYS A 1 87 ? 5.041 -9.656 -2.993 1.00 90.81 87 CYS A CA 1
ATOM 698 C C . CYS A 1 87 ? 6.512 -9.504 -3.421 1.00 90.81 87 CYS A C 1
ATOM 700 O O . CYS A 1 87 ? 7.401 -9.989 -2.733 1.00 90.81 87 CYS A O 1
ATOM 702 N N . SER A 1 88 ? 6.769 -8.878 -4.574 1.00 89.62 88 SER A N 1
ATOM 703 C CA . SER A 1 88 ? 8.118 -8.634 -5.092 1.00 89.62 88 SER A CA 1
ATOM 704 C C . SER A 1 88 ? 8.818 -7.423 -4.466 1.00 89.62 88 SER A C 1
ATOM 706 O O . SER A 1 88 ? 10.013 -7.241 -4.689 1.00 89.62 88 SER A O 1
ATOM 708 N N . ALA A 1 89 ? 8.079 -6.537 -3.793 1.00 92.12 89 ALA A N 1
ATOM 709 C CA . ALA A 1 89 ? 8.638 -5.332 -3.188 1.00 92.12 89 ALA A CA 1
ATOM 710 C C . ALA A 1 89 ? 9.255 -5.642 -1.815 1.00 92.12 89 ALA A C 1
ATOM 712 O O . ALA A 1 89 ? 8.842 -6.582 -1.136 1.00 92.12 89 ALA A O 1
ATOM 713 N N . ALA A 1 90 ? 10.241 -4.845 -1.404 1.00 94.94 90 ALA A N 1
ATOM 714 C CA . ALA A 1 90 ? 10.953 -5.057 -0.147 1.00 94.94 90 ALA A CA 1
ATOM 715 C C . ALA A 1 90 ? 9.997 -5.047 1.063 1.00 94.94 90 ALA A C 1
ATOM 717 O O . ALA A 1 90 ? 9.188 -4.128 1.212 1.00 94.94 90 ALA A O 1
ATOM 718 N N . GLY A 1 91 ? 10.096 -6.060 1.930 1.00 94.88 91 GLY A N 1
ATOM 719 C CA . GLY A 1 91 ? 9.292 -6.152 3.152 1.00 94.88 91 GLY A CA 1
ATOM 720 C C . GLY A 1 91 ? 7.819 -6.51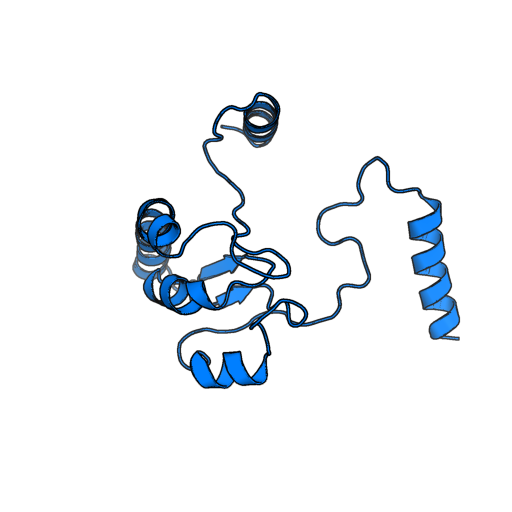0 2.923 1.00 94.88 91 GLY A C 1
ATOM 721 O O . GLY A 1 91 ? 7.005 -6.334 3.825 1.00 94.88 91 GLY A O 1
ATOM 722 N N . MET A 1 92 ? 7.445 -6.971 1.725 1.00 95.50 92 MET A N 1
ATOM 723 C CA . MET A 1 92 ? 6.059 -7.307 1.371 1.00 95.50 92 MET A CA 1
ATOM 724 C C . MET A 1 92 ? 5.801 -8.822 1.297 1.00 95.50 92 MET A C 1
ATOM 726 O O . MET A 1 92 ? 4.920 -9.285 0.570 1.00 95.50 92 MET A O 1
ATOM 730 N N . GLU A 1 93 ? 6.553 -9.621 2.054 1.00 94.88 93 GLU A N 1
ATOM 731 C CA . GLU A 1 93 ? 6.478 -11.080 2.051 1.00 94.88 93 GLU A CA 1
ATOM 732 C C . GLU A 1 93 ? 5.150 -11.573 2.669 1.00 94.88 93 GLU A C 1
ATOM 734 O O . GLU A 1 93 ? 4.890 -11.340 3.855 1.00 94.88 93 GLU A O 1
ATOM 739 N N . PRO A 1 94 ? 4.313 -12.339 1.936 1.00 93.50 94 PRO A N 1
ATOM 740 C CA . PRO A 1 94 ? 2.950 -12.662 2.372 1.00 93.50 94 PRO A CA 1
ATOM 741 C C . PRO A 1 94 ? 2.840 -13.354 3.732 1.00 93.50 94 PRO A C 1
ATOM 743 O O . PRO A 1 94 ? 1.927 -13.061 4.504 1.00 93.50 94 PRO A O 1
ATOM 746 N N . ARG A 1 95 ? 3.763 -14.275 4.044 1.00 94.88 95 ARG A N 1
ATOM 747 C CA . ARG A 1 95 ? 3.754 -15.002 5.325 1.00 94.88 95 ARG A CA 1
ATOM 748 C C . ARG A 1 95 ? 3.995 -14.061 6.499 1.00 94.88 95 ARG A C 1
ATOM 750 O O . ARG A 1 95 ? 3.260 -14.125 7.480 1.00 94.88 95 ARG A O 1
ATOM 757 N N . MET A 1 96 ? 4.982 -13.175 6.370 1.00 96.62 96 MET A N 1
ATOM 758 C CA . MET A 1 96 ? 5.308 -12.189 7.397 1.00 96.62 96 MET A CA 1
ATOM 759 C C . MET A 1 96 ? 4.151 -11.202 7.574 1.00 96.62 96 MET A C 1
ATOM 761 O O . MET A 1 96 ? 3.688 -10.996 8.696 1.00 96.62 96 MET A O 1
ATOM 765 N N . LEU A 1 97 ? 3.600 -10.686 6.471 1.00 96.88 97 LEU A N 1
ATOM 766 C CA . LEU A 1 97 ? 2.456 -9.777 6.508 1.00 96.88 97 LEU A CA 1
ATOM 767 C C . LEU A 1 97 ? 1.234 -10.414 7.182 1.00 96.88 97 LEU A C 1
ATOM 769 O O . LEU A 1 97 ? 0.615 -9.801 8.057 1.00 96.88 97 LEU A O 1
ATOM 773 N N . LYS A 1 98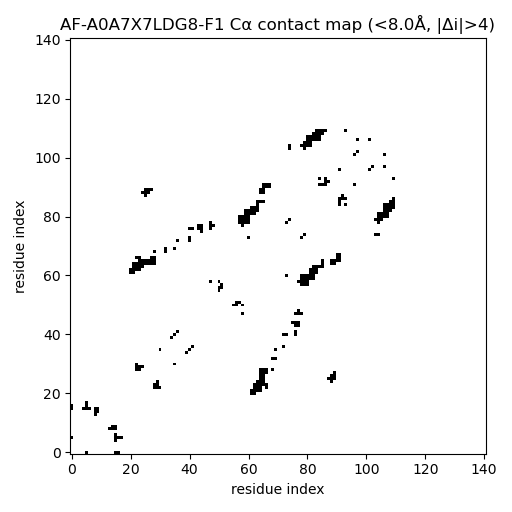 ? 0.906 -11.665 6.829 1.00 95.88 98 LYS A N 1
ATOM 774 C CA . LYS A 1 98 ? -0.206 -12.395 7.447 1.00 95.88 98 LYS A CA 1
ATOM 775 C C . LYS A 1 98 ? 0.037 -12.625 8.937 1.00 95.88 98 LYS A C 1
ATOM 777 O O . LYS A 1 98 ? -0.886 -12.420 9.716 1.00 95.88 98 LYS A O 1
ATOM 782 N N . GLN A 1 99 ? 1.255 -12.993 9.333 1.00 97.62 99 GLN A N 1
ATOM 783 C CA . GLN A 1 99 ? 1.610 -13.202 10.737 1.00 97.62 99 GLN A CA 1
ATOM 784 C C . GLN A 1 99 ? 1.519 -11.907 11.558 1.00 97.62 99 GLN A C 1
ATOM 786 O O . GLN A 1 99 ? 1.050 -11.932 12.691 1.00 97.62 99 GLN A O 1
ATOM 791 N N . ARG A 1 100 ? 1.956 -10.772 11.002 1.00 97.75 100 ARG A N 1
ATOM 792 C CA . ARG A 1 100 ? 2.063 -9.504 11.739 1.00 97.75 100 ARG A CA 1
ATOM 793 C C . ARG A 1 100 ? 0.759 -8.696 11.779 1.00 97.75 100 ARG A C 1
ATOM 795 O O . ARG A 1 100 ? 0.509 -7.964 12.742 1.00 97.75 100 ARG A O 1
ATOM 802 N N . TYR A 1 101 ? -0.068 -8.801 10.739 1.00 98.12 101 TYR A N 1
ATOM 803 C CA . TYR A 1 101 ? -1.227 -7.919 10.543 1.00 98.12 101 TYR A CA 1
ATOM 804 C C . TYR A 1 101 ? -2.536 -8.647 10.236 1.00 98.12 101 TYR A C 1
ATOM 806 O O . TYR A 1 101 ? -3.584 -8.006 10.207 1.00 98.12 101 TYR A O 1
ATOM 814 N N . GLY A 1 102 ? -2.499 -9.963 10.020 1.00 96.75 102 GLY A N 1
ATOM 815 C CA . GLY A 1 102 ? -3.609 -10.734 9.460 1.00 96.75 102 GLY A CA 1
ATOM 816 C C . GLY A 1 102 ? -4.893 -10.785 10.284 1.00 96.75 102 GLY A C 1
ATOM 817 O O . GLY A 1 102 ? -5.911 -11.179 9.717 1.00 96.75 102 GLY A O 1
ATOM 818 N N . ASP A 1 103 ? -4.840 -10.396 11.559 1.00 97.44 103 ASP A N 1
ATOM 819 C CA . ASP A 1 103 ? -6.000 -10.286 12.458 1.00 97.44 103 ASP A CA 1
ATOM 820 C C . ASP A 1 103 ? -6.694 -8.918 12.373 1.00 97.44 103 ASP A C 1
ATOM 822 O O . ASP A 1 103 ? -7.802 -8.742 12.870 1.00 97.44 103 ASP A O 1
ATOM 826 N N . ARG A 1 104 ? -6.033 -7.924 11.767 1.00 97.88 104 ARG A N 1
ATOM 827 C CA . ARG A 1 104 ? -6.490 -6.523 11.715 1.00 97.88 104 ARG A CA 1
ATOM 828 C C . ARG A 1 104 ? -6.664 -5.989 10.300 1.00 97.88 104 ARG A C 1
ATOM 830 O O . ARG A 1 104 ? -7.289 -4.951 10.126 1.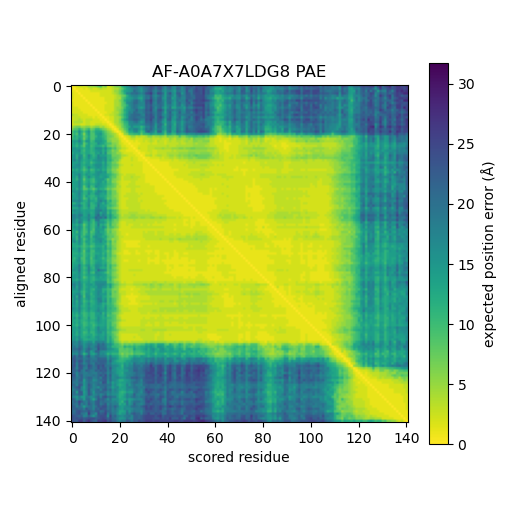00 97.88 104 ARG A O 1
ATOM 837 N N . LEU A 1 105 ? -6.084 -6.661 9.310 1.00 97.69 105 LEU A N 1
ATOM 838 C CA . LEU A 1 105 ? -6.081 -6.214 7.927 1.00 97.69 105 LEU A CA 1
ATOM 839 C C . LEU A 1 105 ? -6.235 -7.405 6.988 1.00 97.69 105 LEU A C 1
ATOM 841 O O . LEU A 1 105 ? -5.498 -8.391 7.072 1.00 97.69 105 LEU A O 1
ATOM 845 N N . THR A 1 106 ? -7.181 -7.292 6.062 1.00 97.44 106 THR A N 1
ATOM 846 C CA . THR A 1 106 ? -7.312 -8.244 4.962 1.00 97.44 106 THR A CA 1
ATOM 847 C C . THR A 1 106 ? -6.319 -7.885 3.864 1.00 97.44 106 THR A C 1
ATOM 849 O O . THR A 1 106 ? -6.179 -6.728 3.476 1.00 97.44 106 THR A O 1
ATOM 852 N N . PHE A 1 107 ? -5.638 -8.886 3.326 1.00 95.25 107 PHE A N 1
ATOM 853 C CA . PHE A 1 107 ? -4.715 -8.714 2.213 1.00 95.25 107 PHE A CA 1
ATOM 854 C C . PHE A 1 107 ? -5.372 -9.195 0.923 1.00 95.25 107 PHE A C 1
ATOM 856 O O . PHE A 1 107 ? -5.795 -10.347 0.840 1.00 95.25 107 PHE A O 1
ATOM 863 N N . TRP A 1 108 ? -5.462 -8.317 -0.076 1.00 91.56 108 TRP A N 1
ATOM 864 C CA . TRP A 1 108 ? -6.076 -8.612 -1.368 1.00 91.56 108 TRP A CA 1
ATOM 865 C C . TRP A 1 108 ? -5.073 -8.394 -2.502 1.00 91.56 108 TRP A C 1
ATOM 867 O O . TRP A 1 108 ? -4.636 -7.273 -2.751 1.00 91.56 108 TRP A O 1
ATOM 877 N N . GLY A 1 109 ? -4.730 -9.458 -3.227 1.00 85.31 109 GLY A N 1
ATOM 878 C CA . GLY A 1 109 ? -3.786 -9.426 -4.348 1.00 85.31 109 GLY A CA 1
ATOM 879 C C . GLY A 1 109 ? -2.669 -10.451 -4.162 1.00 85.31 109 GLY A C 1
ATOM 880 O O . GLY A 1 109 ? -2.904 -11.507 -3.584 1.00 85.31 109 GLY A O 1
ATOM 881 N N . GLY A 1 110 ? -1.463 -10.148 -4.653 1.00 74.94 110 GLY A N 1
ATOM 882 C CA . GLY A 1 110 ? -0.298 -11.041 -4.549 1.00 74.94 110 GLY A CA 1
ATOM 883 C C . GLY A 1 110 ? -0.075 -11.970 -5.740 1.00 74.94 110 GLY A C 1
ATOM 884 O O . GLY A 1 110 ? 0.881 -12.742 -5.731 1.00 74.94 110 GLY A O 1
ATOM 885 N N . GLY A 1 111 ? -0.935 -11.896 -6.757 1.00 70.00 111 GLY A N 1
ATOM 886 C CA . GLY A 1 111 ? -0.766 -12.621 -8.013 1.00 70.00 111 GLY A CA 1
ATOM 887 C C . GLY A 1 111 ? 0.237 -11.956 -8.957 1.00 70.00 111 GLY A C 1
ATOM 888 O O . GLY A 1 111 ? 0.579 -10.783 -8.806 1.00 70.00 111 GLY A O 1
ATOM 889 N N . PHE A 1 112 ? 0.681 -12.714 -9.958 1.00 66.25 112 PHE A N 1
ATOM 890 C CA . PHE A 1 112 ? 1.461 -12.180 -11.068 1.00 66.25 112 PHE A CA 1
ATOM 891 C C . PHE A 1 112 ? 0.529 -11.510 -12.075 1.00 66.25 112 PHE A C 1
ATOM 893 O O . PHE A 1 112 ? -0.408 -12.132 -12.579 1.00 66.25 112 PHE A O 1
ATOM 900 N N . VAL A 1 113 ? 0.793 -10.240 -12.366 1.00 64.31 113 VAL A N 1
ATOM 901 C CA . VAL A 1 113 ? 0.081 -9.518 -13.412 1.00 64.31 113 VAL A CA 1
ATOM 902 C C . VAL A 1 113 ? 0.930 -9.564 -14.677 1.00 64.31 113 VAL A C 1
ATOM 904 O O . VAL A 1 113 ? 1.923 -8.854 -14.790 1.00 64.31 113 VAL A O 1
ATOM 907 N N . PHE A 1 114 ? 0.555 -10.439 -15.607 1.00 58.34 114 PHE A N 1
ATOM 908 C CA . PHE A 1 114 ? 1.297 -10.665 -16.852 1.00 58.34 114 PHE A CA 1
ATOM 909 C C . PHE A 1 114 ? 0.997 -9.624 -17.944 1.00 58.34 114 PHE A C 1
ATOM 911 O O . PHE A 1 114 ? 1.630 -9.641 -18.995 1.00 58.34 114 PHE A O 1
ATOM 918 N N . ASN A 1 115 ? 0.027 -8.732 -17.716 1.00 55.56 115 ASN A N 1
ATOM 919 C CA . ASN A 1 115 ? -0.396 -7.688 -18.646 1.00 55.56 115 ASN A CA 1
ATOM 920 C C . ASN A 1 115 ? -0.087 -6.274 -18.111 1.00 55.56 115 ASN A C 1
ATOM 922 O O . ASN A 1 115 ? 0.301 -6.087 -16.960 1.00 55.56 115 ASN A O 1
ATOM 926 N N . ALA A 1 116 ? -0.259 -5.246 -18.949 1.00 55.84 116 ALA A N 1
ATOM 927 C CA . ALA A 1 116 ? -0.047 -3.855 -18.546 1.00 55.84 116 ALA A CA 1
ATOM 928 C C . ALA A 1 116 ? -1.123 -3.397 -17.538 1.00 55.84 116 ALA A C 1
ATOM 930 O O . ALA A 1 116 ? -2.298 -3.287 -17.884 1.00 55.84 116 ALA A O 1
ATOM 931 N N . VAL A 1 117 ? -0.724 -3.105 -16.293 1.00 59.09 117 VAL A N 1
ATOM 932 C CA . VAL A 1 117 ? -1.667 -2.943 -15.166 1.00 59.09 117 VAL A CA 1
ATOM 933 C C . VAL A 1 117 ? -2.243 -1.537 -14.983 1.00 59.09 117 VAL A C 1
ATOM 935 O O . VAL A 1 117 ? -3.179 -1.357 -14.207 1.00 59.09 117 VAL A O 1
ATOM 938 N N . HIS A 1 118 ? -1.729 -0.519 -15.673 1.00 56.47 118 HIS A N 1
ATOM 939 C CA . HIS A 1 118 ? -2.107 0.879 -15.406 1.00 56.47 118 HIS A CA 1
ATOM 940 C C . HIS A 1 118 ? -2.452 1.680 -16.666 1.00 56.47 118 HIS A C 1
ATOM 942 O O . HIS A 1 118 ? -2.479 2.904 -16.594 1.00 56.47 118 HIS A O 1
ATOM 948 N N . ASN A 1 119 ? -2.756 0.986 -17.773 1.00 54.91 119 ASN A N 1
ATOM 949 C CA . ASN A 1 119 ? -2.903 1.435 -19.170 1.00 54.91 119 ASN A CA 1
ATOM 950 C C . ASN A 1 119 ? -1.706 1.022 -20.040 1.00 54.91 119 ASN A C 1
ATOM 952 O O . ASN A 1 119 ? -0.551 1.129 -19.629 1.00 54.91 119 ASN A O 1
ATOM 956 N N . VAL A 1 120 ? -1.997 0.591 -21.271 1.00 60.50 120 VAL A N 1
ATOM 957 C CA . VAL A 1 120 ? -1.003 0.534 -22.350 1.00 60.50 120 VAL A CA 1
ATOM 958 C C . VAL A 1 120 ? -0.577 1.973 -22.617 1.00 60.50 120 VAL A C 1
ATOM 960 O O . VAL A 1 120 ? -1.417 2.823 -22.923 1.00 60.50 120 VAL A O 1
ATOM 963 N N . GLN A 1 121 ? 0.707 2.279 -22.433 1.00 57.34 121 GLN A N 1
ATOM 964 C CA . GLN A 1 121 ? 1.197 3.623 -22.717 1.00 57.34 121 GLN A CA 1
ATOM 965 C C . GLN A 1 121 ? 1.046 3.888 -24.215 1.00 57.34 121 GLN A C 1
ATOM 967 O O . GLN A 1 121 ? 1.249 2.983 -25.019 1.00 57.34 121 GLN A O 1
ATOM 972 N N . ALA A 1 122 ? 0.733 5.125 -24.607 1.00 70.62 122 ALA A N 1
ATOM 973 C CA . ALA A 1 122 ? 0.538 5.474 -26.020 1.00 70.62 122 ALA A CA 1
ATOM 974 C C . ALA A 1 122 ? 1.756 5.136 -26.908 1.00 70.62 122 ALA A C 1
ATOM 976 O O . ALA A 1 122 ? 1.621 4.995 -28.116 1.00 70.62 122 ALA A O 1
ATOM 977 N N . THR A 1 123 ? 2.938 5.001 -26.306 1.00 68.75 123 THR A N 1
ATOM 978 C CA . THR A 1 123 ? 4.202 4.647 -26.959 1.00 68.75 123 THR A CA 1
ATOM 979 C C . THR A 1 123 ? 4.536 3.157 -26.903 1.00 68.75 123 THR A C 1
ATOM 981 O O . THR A 1 123 ? 5.588 2.762 -27.396 1.00 68.75 123 THR A O 1
ATOM 984 N N . THR A 1 124 ? 3.699 2.320 -26.286 1.00 69.44 124 THR A N 1
ATOM 985 C CA . THR A 1 124 ? 3.918 0.870 -26.271 1.00 69.44 124 THR A CA 1
ATOM 986 C C . THR A 1 124 ? 3.695 0.320 -27.684 1.00 69.44 124 THR A C 1
ATOM 988 O O . THR A 1 124 ? 2.583 0.466 -28.197 1.00 69.44 124 THR A O 1
ATOM 991 N N . PRO A 1 125 ? 4.707 -0.309 -28.315 1.00 82.00 125 PRO A N 1
ATOM 992 C CA . PRO A 1 125 ? 4.547 -0.902 -29.638 1.00 82.00 125 PRO A CA 1
ATOM 993 C C . PRO A 1 125 ? 3.454 -1.976 -29.623 1.00 82.00 125 PRO A C 1
ATOM 995 O O . PRO A 1 125 ? 3.380 -2.783 -28.690 1.00 82.00 125 PRO A O 1
ATOM 998 N N . VAL A 1 126 ? 2.598 -1.990 -30.647 1.00 82.31 126 VAL A N 1
ATOM 999 C CA . VAL A 1 126 ? 1.492 -2.959 -30.768 1.00 82.31 126 VAL A CA 1
ATOM 1000 C C . VAL A 1 126 ? 2.036 -4.389 -30.823 1.00 82.31 126 VAL A C 1
ATOM 1002 O O . VAL A 1 126 ? 1.423 -5.313 -30.289 1.00 82.31 126 VAL A O 1
ATOM 1005 N N . GLU A 1 127 ? 3.229 -4.557 -31.386 1.00 81.88 127 GLU A N 1
ATOM 1006 C CA . GLU A 1 127 ? 3.965 -5.811 -31.509 1.00 81.88 127 GLU A CA 1
ATOM 1007 C C . GLU A 1 127 ? 4.187 -6.480 -30.148 1.00 81.88 127 GLU A C 1
ATOM 1009 O O . GLU A 1 127 ? 4.098 -7.700 -30.050 1.00 81.88 127 GLU A O 1
ATOM 1014 N N . ASN A 1 128 ? 4.387 -5.705 -29.076 1.00 73.50 128 ASN A N 1
ATOM 1015 C CA . ASN A 1 128 ? 4.564 -6.261 -27.733 1.00 73.50 128 ASN A CA 1
ATOM 1016 C C . ASN A 1 128 ? 3.274 -6.898 -27.196 1.00 73.50 128 ASN A C 1
ATOM 1018 O O . ASN A 1 128 ? 3.326 -7.882 -26.460 1.00 73.50 128 ASN A O 1
ATOM 1022 N N . ILE A 1 129 ? 2.110 -6.357 -27.566 1.00 77.12 129 ILE A N 1
ATOM 1023 C CA . ILE A 1 129 ? 0.804 -6.915 -27.184 1.00 77.12 129 ILE A CA 1
ATOM 1024 C C . ILE A 1 129 ? 0.555 -8.210 -27.962 1.00 77.12 129 ILE A C 1
ATOM 1026 O O . ILE A 1 129 ? 0.114 -9.199 -27.379 1.00 77.12 129 ILE A O 1
ATOM 1030 N N . VAL A 1 130 ? 0.867 -8.215 -29.262 1.00 82.69 130 VAL A N 1
ATOM 1031 C CA . VAL A 1 130 ? 0.753 -9.407 -30.117 1.00 82.69 130 VAL A CA 1
ATOM 1032 C C . VAL A 1 130 ? 1.676 -10.517 -29.611 1.00 82.69 130 VAL A C 1
ATOM 1034 O O . VAL A 1 130 ? 1.204 -11.621 -29.356 1.00 82.69 130 VAL A O 1
ATOM 1037 N N . ALA A 1 131 ? 2.945 -10.200 -29.339 1.00 77.56 131 ALA A N 1
ATOM 1038 C CA . ALA A 1 131 ? 3.921 -11.147 -28.804 1.00 77.56 131 ALA A CA 1
ATOM 1039 C C . ALA A 1 131 ? 3.477 -11.759 -27.465 1.00 77.56 131 ALA A C 1
ATOM 1041 O O . ALA A 1 131 ? 3.634 -12.959 -27.256 1.00 77.56 131 ALA A O 1
ATOM 1042 N N . MET A 1 132 ? 2.873 -10.964 -26.571 1.00 77.38 132 MET A N 1
ATOM 1043 C CA . MET A 1 132 ? 2.300 -11.476 -25.321 1.00 77.38 132 MET A CA 1
ATOM 1044 C C . MET A 1 132 ? 1.190 -12.507 -25.585 1.00 77.38 132 MET A C 1
ATOM 1046 O O . MET A 1 132 ? 1.154 -13.548 -24.932 1.00 77.38 132 MET A O 1
ATOM 1050 N N . ILE A 1 133 ? 0.278 -12.234 -26.525 1.00 78.00 133 ILE A N 1
ATOM 1051 C CA . ILE A 1 133 ? -0.826 -13.147 -26.864 1.00 78.00 133 ILE A CA 1
ATOM 1052 C C . ILE A 1 133 ? -0.293 -14.440 -27.489 1.00 78.00 133 ILE A C 1
ATOM 1054 O O . ILE A 1 133 ? -0.755 -15.524 -27.125 1.00 78.00 133 ILE A O 1
ATOM 1058 N N . ASP A 1 134 ? 0.667 -14.337 -28.406 1.00 83.06 134 ASP A N 1
ATOM 1059 C CA . ASP A 1 134 ? 1.245 -15.496 -29.086 1.00 83.06 134 ASP A CA 1
ATOM 1060 C C . ASP A 1 134 ? 2.018 -16.393 -28.112 1.00 83.06 134 ASP A C 1
ATOM 1062 O O . ASP A 1 134 ? 1.798 -17.603 -28.107 1.00 83.06 134 ASP A O 1
ATOM 1066 N N . ALA A 1 135 ? 2.798 -15.810 -27.194 1.00 69.25 135 ALA A N 1
ATOM 1067 C CA . ALA A 1 135 ? 3.501 -16.560 -26.151 1.00 69.25 135 ALA A CA 1
ATOM 1068 C C . ALA A 1 135 ? 2.544 -17.353 -25.239 1.00 69.25 135 ALA A C 1
ATOM 1070 O O . ALA A 1 135 ? 2.831 -18.488 -24.864 1.00 69.25 135 ALA A O 1
ATOM 1071 N N . VAL A 1 136 ? 1.379 -16.789 -24.896 1.00 68.44 136 VAL A N 1
ATOM 1072 C CA . VAL A 1 136 ? 0.360 -17.502 -24.103 1.00 68.44 136 VAL A CA 1
ATOM 1073 C C . VAL A 1 136 ? -0.265 -18.650 -24.897 1.00 68.44 136 VAL A C 1
ATOM 1075 O O . VAL A 1 136 ? -0.556 -19.696 -24.319 1.00 68.44 136 VAL A O 1
ATOM 1078 N N . LYS A 1 137 ? -0.491 -18.487 -26.206 1.00 79.06 137 LYS A N 1
ATOM 1079 C CA . LYS A 1 137 ? -1.008 -19.574 -27.054 1.00 79.06 137 LYS A CA 1
ATOM 1080 C C . LYS A 1 137 ? -0.002 -20.711 -27.179 1.00 79.06 137 LYS A C 1
ATOM 1082 O O . LYS A 1 137 ? -0.405 -21.860 -27.059 1.00 79.06 137 LYS A O 1
ATOM 1087 N N . GLU A 1 138 ? 1.273 -20.387 -27.384 1.00 85.62 138 GLU A N 1
ATOM 1088 C CA . GLU A 1 138 ? 2.356 -21.369 -27.480 1.00 85.62 138 GLU A CA 1
ATOM 1089 C C . GLU A 1 138 ? 2.541 -22.139 -26.169 1.00 85.62 138 GLU A C 1
ATOM 1091 O O . GLU A 1 138 ? 2.626 -23.359 -26.189 1.00 85.62 138 GLU A O 1
ATOM 1096 N N . PHE A 1 139 ? 2.519 -21.457 -25.018 1.00 70.69 139 PHE A N 1
ATOM 1097 C CA . PHE A 1 139 ? 2.634 -22.114 -23.710 1.00 70.69 139 PHE A CA 1
ATOM 1098 C C . PHE A 1 139 ? 1.497 -23.111 -23.417 1.00 70.69 139 PHE A C 1
ATOM 1100 O O . PHE A 1 139 ? 1.689 -24.057 -22.658 1.00 70.69 139 PHE A O 1
ATOM 1107 N N . ASN A 1 140 ? 0.304 -22.876 -23.971 1.00 76.06 140 ASN A N 1
ATOM 1108 C CA . ASN A 1 140 ? -0.873 -23.724 -23.76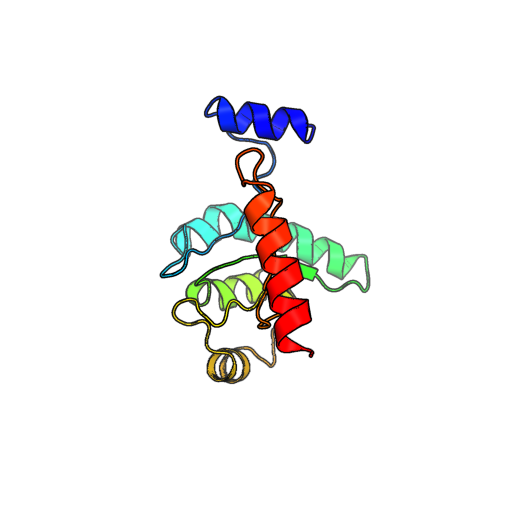0 1.00 76.06 140 ASN A CA 1
ATOM 1109 C C . ASN A 1 140 ? -1.059 -24.812 -24.837 1.00 76.06 140 ASN A C 1
ATOM 1111 O O . ASN A 1 140 ? -2.061 -25.530 -24.776 1.00 76.06 140 ASN A O 1
ATOM 1115 N N . ALA A 1 141 ? -0.167 -24.896 -25.829 1.00 75.81 141 ALA A N 1
ATOM 1116 C CA . ALA A 1 141 ? -0.174 -25.923 -26.874 1.00 75.81 141 ALA A CA 1
ATOM 1117 C C . ALA A 1 141 ? 0.558 -27.194 -26.414 1.00 75.81 141 ALA A C 1
ATOM 1119 O O . ALA A 1 141 ? 0.100 -28.291 -26.810 1.00 75.81 141 ALA A O 1
#

Mean predicted aligned error: 9.68 Å

Radius of gyration: 18.11 Å; Cα contacts (8 Å, |Δi|>4): 165; chains: 1; bounding box: 36×49×44 Å